Protein AF-A0A8R7TRE3-F1 (afdb_monomer)

Secondary structure (DSSP, 8-state):
------EEEEE-SSS-TT-EEES----GGGTT-EEE-TT--EEEEE---SSSEEEEEHHHHHHHHHHHHS-------S---------PPP-----TTHHHHHHHHHHHHHHHHHHHTT-

Nearest PDB structures (foldseek):
  8se7-assembly4_Q  TM=8.656E-01  e=1.562E-02  Homo sapiens
  8sdm-assembly1_A  TM=8.690E-01  e=8.268E-02  Homo sapiens
  5mm8-assembly1_A  TM=7.427E-01  e=8.794E-02  Staphylococcus aureus
  7vge-assembly1_C  TM=6.615E-01  e=5.709E-02  Homo sapiens
  6yv6-assembly1_A  TM=6.438E-01  e=2.220E-01  Staphylococcus aureus

Mean predicted aligned error: 14.43 Å

pLDDT: mean 77.61, std 16.67, range [42.91, 96.69]

Radius of gyration: 21.25 Å; Cα contacts (8 Å, |Δi|>4): 126; chains: 1; bounding box: 35×41×70 Å

Organism: Triticum urartu (NCBI:txid4572)

Foldseek 3Di:
DWFDWAWDQAADPPPDRQKTFIPGADDPVQFQPFDADPVRDGQFGWDHDPVTTITHGPVVVVVVVVVVVPDPPPPPPPPPDDPDDPDDDDDDDDDPVVVVVVVVVVVVVVVVVVVVVVD

Sequence (119 aa):
MATSGIVIDKPSKLGCKELKISTCKITKAGIGGPLIDFDGNFIGMNFYGLEEAPYIPVNIIQKVLKNFDAQGTVARDDDDSPNRWPVPKPFWCYPKWHELEEGIDVEEEIIYQRQRQQF

Structure (mmCIF, N/CA/C/O backbone):
data_AF-A0A8R7TRE3-F1
#
_entry.id   AF-A0A8R7TRE3-F1
#
loop_
_atom_site.group_PDB
_atom_site.id
_atom_site.type_symbol
_atom_site.label_atom_id
_atom_site.label_alt_id
_atom_site.label_comp_id
_atom_site.label_asym_id
_atom_site.label_entity_id
_atom_site.label_seq_id
_atom_site.pdbx_PDB_ins_code
_atom_site.Cartn_x
_atom_site.Cartn_y
_atom_site.Cartn_z
_atom_site.occupancy
_atom_site.B_iso_or_equiv
_atom_site.auth_seq_id
_atom_site.auth_comp_id
_atom_site.auth_asym_id
_atom_site.auth_atom_id
_atom_site.pdbx_PDB_model_num
ATOM 1 N N . MET A 1 1 ? -2.482 2.742 -13.773 1.00 62.16 1 MET A N 1
ATOM 2 C CA . MET A 1 1 ? -1.374 1.758 -13.769 1.00 62.16 1 MET A CA 1
ATOM 3 C C . MET A 1 1 ? -1.468 0.896 -12.523 1.00 62.16 1 MET A C 1
ATOM 5 O O . MET A 1 1 ? -1.174 1.384 -11.436 1.00 62.16 1 MET A O 1
ATOM 9 N N . ALA A 1 2 ? -1.909 -0.351 -12.675 1.00 76.56 2 ALA A N 1
ATOM 10 C CA . ALA A 1 2 ? -1.813 -1.363 -11.628 1.00 76.56 2 ALA A CA 1
ATOM 11 C C . ALA A 1 2 ? -0.465 -2.091 -11.743 1.00 76.56 2 ALA A C 1
ATOM 13 O O . ALA A 1 2 ? 0.118 -2.167 -12.823 1.00 76.56 2 ALA A O 1
ATOM 14 N N . THR A 1 3 ? 0.044 -2.598 -10.627 1.00 90.25 3 THR A N 1
ATOM 15 C CA . THR A 1 3 ? 1.289 -3.368 -10.569 1.00 90.25 3 THR A CA 1
ATOM 16 C C . THR A 1 3 ? 1.076 -4.554 -9.639 1.00 90.25 3 THR A C 1
ATOM 18 O O . THR A 1 3 ? 0.367 -4.437 -8.639 1.00 90.25 3 THR A O 1
ATOM 21 N N . SER A 1 4 ? 1.657 -5.697 -9.979 1.00 91.56 4 SER A N 1
ATOM 22 C CA . SER A 1 4 ? 1.592 -6.910 -9.169 1.00 91.56 4 SER A CA 1
ATOM 23 C C . SER A 1 4 ? 2.913 -7.141 -8.450 1.00 91.56 4 SER A C 1
ATOM 25 O O . SER A 1 4 ? 3.987 -6.832 -8.970 1.00 91.56 4 SER A O 1
ATOM 27 N N . GLY A 1 5 ? 2.851 -7.754 -7.277 1.00 93.75 5 GLY A N 1
ATOM 28 C CA . GLY A 1 5 ? 4.034 -8.023 -6.483 1.00 93.75 5 GLY A CA 1
ATOM 29 C C . GLY A 1 5 ? 3.711 -8.798 -5.221 1.00 93.75 5 GLY A C 1
ATOM 30 O O . GLY A 1 5 ? 2.607 -9.306 -5.049 1.00 93.75 5 GLY A O 1
ATOM 31 N N . ILE A 1 6 ? 4.696 -8.875 -4.337 1.00 95.31 6 ILE A N 1
ATOM 32 C CA . ILE A 1 6 ? 4.571 -9.522 -3.036 1.00 95.31 6 ILE A CA 1
ATOM 33 C C . ILE A 1 6 ? 4.700 -8.483 -1.927 1.00 95.31 6 ILE A C 1
ATOM 35 O O . ILE A 1 6 ? 5.436 -7.499 -2.054 1.00 95.31 6 ILE A O 1
ATOM 39 N N . VAL A 1 7 ? 3.995 -8.716 -0.824 1.00 94.56 7 VAL A N 1
ATOM 40 C CA . VAL A 1 7 ? 4.208 -7.978 0.421 1.00 94.56 7 VAL A CA 1
ATOM 41 C C . VAL A 1 7 ? 5.411 -8.559 1.154 1.00 94.56 7 VAL A C 1
ATOM 43 O O . VAL A 1 7 ? 5.623 -9.769 1.180 1.00 94.56 7 VAL A O 1
ATOM 46 N N . ILE A 1 8 ? 6.213 -7.686 1.746 1.00 93.56 8 ILE A N 1
ATOM 47 C CA . ILE A 1 8 ? 7.403 -8.041 2.507 1.00 93.56 8 ILE A CA 1
ATOM 48 C C . ILE A 1 8 ? 7.145 -7.618 3.948 1.00 93.56 8 ILE A C 1
ATOM 50 O O . ILE A 1 8 ? 6.878 -6.445 4.220 1.00 93.56 8 ILE A O 1
ATOM 54 N N . ASP A 1 9 ? 7.254 -8.561 4.886 1.00 87.00 9 ASP A N 1
ATOM 55 C CA . ASP A 1 9 ? 7.095 -8.279 6.316 1.00 87.00 9 ASP A CA 1
ATOM 56 C C . ASP A 1 9 ? 8.366 -7.640 6.891 1.00 87.00 9 ASP A C 1
ATOM 58 O O . ASP A 1 9 ? 9.105 -8.207 7.691 1.00 87.00 9 ASP A O 1
ATOM 62 N N . LYS A 1 10 ? 8.661 -6.443 6.389 1.00 89.69 10 LYS A N 1
ATOM 63 C CA . LYS A 1 10 ? 9.778 -5.607 6.799 1.00 89.69 10 LYS A CA 1
ATOM 64 C C . LYS A 1 10 ? 9.292 -4.160 6.893 1.00 89.69 10 LYS A C 1
ATOM 66 O O . LYS A 1 10 ? 8.601 -3.702 5.977 1.00 89.69 10 LYS A O 1
ATOM 71 N N . PRO A 1 11 ? 9.657 -3.428 7.958 1.00 88.81 11 PRO A N 1
ATOM 72 C CA . PRO A 1 11 ? 9.342 -2.010 8.051 1.00 88.81 11 PRO A CA 1
ATOM 73 C C . PRO A 1 11 ? 10.077 -1.213 6.966 1.00 88.81 11 PRO A C 1
ATOM 75 O O . PRO A 1 11 ? 11.220 -1.527 6.618 1.00 88.81 11 PRO A O 1
ATOM 78 N N . SER A 1 12 ? 9.435 -0.162 6.458 1.00 88.56 12 SER A N 1
ATOM 79 C CA . SER A 1 12 ? 10.067 0.763 5.516 1.00 88.56 12 SER A CA 1
ATOM 80 C C . SER A 1 12 ? 11.181 1.575 6.171 1.00 88.56 12 SER A C 1
ATOM 82 O O . SER A 1 12 ? 11.136 1.906 7.358 1.00 88.56 12 SER A O 1
ATOM 84 N N . LYS A 1 13 ? 12.164 1.972 5.363 1.00 87.19 13 LYS A N 1
ATOM 85 C CA . LYS A 1 13 ? 13.209 2.920 5.764 1.00 87.19 13 LYS A CA 1
ATOM 86 C C . LYS A 1 13 ? 12.744 4.379 5.831 1.00 87.19 13 LYS A C 1
ATOM 88 O O . LYS A 1 13 ? 13.504 5.212 6.314 1.00 87.19 13 LYS A O 1
ATOM 93 N N . LEU A 1 14 ? 11.526 4.717 5.390 1.00 79.88 14 LEU A N 1
ATOM 94 C CA . LEU A 1 14 ? 11.028 6.106 5.322 1.00 79.88 14 LEU A CA 1
ATOM 95 C C . LEU A 1 14 ? 10.722 6.769 6.688 1.00 79.88 14 LEU A C 1
ATOM 97 O O . LEU A 1 14 ? 9.979 7.743 6.752 1.00 79.88 14 LEU A O 1
ATOM 101 N N . GLY A 1 15 ? 11.270 6.263 7.795 1.00 74.12 15 GLY A N 1
ATOM 102 C CA . GLY A 1 15 ? 11.132 6.866 9.128 1.00 74.12 15 GLY A CA 1
ATOM 103 C C . GLY A 1 15 ? 9.786 6.630 9.827 1.00 74.12 15 GLY A C 1
ATOM 104 O O . GLY A 1 15 ? 9.643 6.998 10.989 1.00 74.12 15 GLY A O 1
ATOM 105 N N . CYS A 1 16 ? 8.827 5.972 9.171 1.00 81.06 16 CYS A N 1
ATOM 106 C CA . CYS A 1 16 ? 7.549 5.555 9.752 1.00 81.06 16 CYS A CA 1
ATOM 107 C C . CYS A 1 16 ? 7.541 4.030 9.924 1.00 81.06 16 CYS A C 1
ATOM 109 O O . CYS A 1 16 ? 7.632 3.285 8.948 1.00 81.06 16 CYS A O 1
ATOM 111 N N . LYS A 1 17 ? 7.468 3.565 11.178 1.00 85.25 17 LYS A N 1
ATOM 112 C CA . LYS A 1 17 ? 7.596 2.139 11.541 1.00 85.25 17 LYS A CA 1
ATOM 113 C C . LYS A 1 17 ? 6.372 1.319 11.136 1.00 85.25 17 LYS A C 1
ATOM 115 O O . LYS A 1 17 ? 6.450 0.102 11.024 1.00 85.25 17 LYS A O 1
ATOM 120 N N . GLU A 1 18 ? 5.249 1.995 10.950 1.00 89.94 18 GLU A N 1
ATOM 121 C CA . GLU A 1 18 ? 3.964 1.441 10.551 1.00 89.94 18 GLU A CA 1
ATOM 122 C C . GLU A 1 18 ? 3.926 1.084 9.061 1.00 89.94 18 GLU A C 1
ATOM 124 O O . GLU A 1 18 ? 3.114 0.249 8.656 1.00 89.94 18 GLU A O 1
ATOM 129 N N . LEU A 1 19 ? 4.797 1.694 8.248 1.00 92.62 19 LEU A N 1
ATOM 130 C CA . LEU A 1 19 ? 4.906 1.378 6.830 1.00 92.62 19 LEU A CA 1
ATOM 131 C C . LEU A 1 19 ? 5.546 0.007 6.643 1.00 92.62 19 LEU A C 1
ATOM 133 O O . LEU A 1 19 ? 6.655 -0.247 7.114 1.00 92.62 19 LEU A O 1
ATOM 137 N N . LYS A 1 20 ? 4.868 -0.846 5.880 1.00 95.38 20 LYS A N 1
ATOM 138 C CA . LYS A 1 20 ? 5.419 -2.101 5.363 1.00 95.38 20 LYS A CA 1
ATOM 139 C C . LYS A 1 20 ? 5.878 -1.912 3.926 1.00 95.38 20 LYS A C 1
ATOM 141 O O . LYS A 1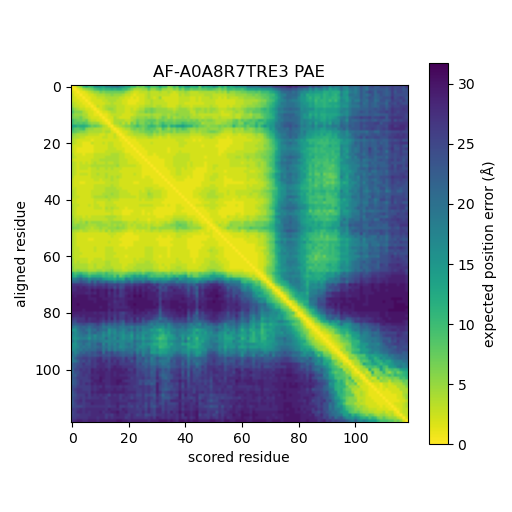 20 ? 5.558 -0.905 3.298 1.00 95.38 20 LYS A O 1
ATOM 146 N N . ILE A 1 21 ? 6.639 -2.867 3.407 1.00 95.56 21 ILE A N 1
ATOM 147 C CA . ILE A 1 21 ? 7.185 -2.812 2.049 1.00 95.56 21 ILE A CA 1
ATOM 148 C C . ILE A 1 21 ? 6.448 -3.816 1.163 1.00 95.56 21 ILE A C 1
ATOM 150 O O . ILE A 1 21 ? 6.087 -4.904 1.598 1.00 95.56 21 ILE A O 1
ATOM 154 N N . SER A 1 22 ? 6.260 -3.469 -0.102 1.00 95.06 22 SER A N 1
ATOM 155 C CA . SER A 1 22 ? 5.889 -4.403 -1.162 1.00 95.06 22 SER A CA 1
ATOM 156 C C . SER A 1 22 ? 6.888 -4.314 -2.318 1.00 95.06 22 SER A C 1
ATOM 158 O O . SER A 1 22 ? 7.738 -3.422 -2.356 1.00 95.06 22 SER A O 1
ATOM 160 N N . THR A 1 23 ? 6.790 -5.224 -3.285 1.00 95.25 23 THR A N 1
ATOM 161 C CA . THR A 1 23 ? 7.485 -5.084 -4.578 1.00 95.25 23 THR A CA 1
ATOM 162 C C . THR A 1 23 ? 6.642 -4.345 -5.624 1.00 95.25 23 THR A C 1
ATOM 164 O O . THR A 1 23 ? 7.101 -4.145 -6.749 1.00 95.25 23 THR A O 1
ATOM 167 N N . CYS A 1 24 ? 5.426 -3.925 -5.262 1.00 93.50 24 CYS A N 1
ATOM 168 C CA . CYS A 1 24 ? 4.468 -3.229 -6.115 1.00 93.50 24 CYS A CA 1
ATOM 169 C C . CYS A 1 24 ? 4.905 -1.776 -6.348 1.00 93.50 24 CYS A C 1
ATOM 171 O O . CYS A 1 24 ? 4.435 -0.852 -5.688 1.00 93.50 24 CYS A O 1
ATOM 173 N N . LYS A 1 25 ? 5.831 -1.552 -7.285 1.00 92.06 25 LYS A N 1
ATOM 174 C CA . LYS A 1 25 ? 6.322 -0.203 -7.604 1.00 92.06 25 LYS A CA 1
ATOM 175 C C . LYS A 1 25 ? 5.226 0.660 -8.225 1.00 92.06 25 LYS A C 1
ATOM 177 O O . LYS A 1 25 ? 4.718 0.347 -9.299 1.00 92.06 25 LYS A O 1
ATOM 182 N N . ILE A 1 26 ? 4.937 1.782 -7.577 1.00 90.94 26 ILE A N 1
ATOM 183 C CA . ILE A 1 26 ? 3.982 2.783 -8.051 1.00 90.94 26 ILE A CA 1
ATOM 184 C C . ILE A 1 26 ? 4.689 4.060 -8.510 1.00 90.94 26 ILE A C 1
ATOM 186 O O . ILE A 1 26 ? 5.786 4.390 -8.059 1.00 90.94 26 ILE A O 1
ATOM 190 N N . THR A 1 27 ? 4.035 4.818 -9.386 1.00 90.94 27 THR A N 1
ATOM 191 C CA . THR A 1 27 ? 4.409 6.214 -9.650 1.00 90.94 27 THR A CA 1
ATOM 192 C C . THR A 1 27 ? 3.827 7.122 -8.563 1.00 90.94 27 THR A C 1
ATOM 194 O O . THR A 1 27 ? 2.988 6.698 -7.768 1.00 90.94 27 THR A O 1
ATOM 197 N N . LYS A 1 28 ? 4.208 8.406 -8.544 1.00 90.75 28 LYS A N 1
ATOM 198 C CA . LYS A 1 28 ? 3.606 9.392 -7.625 1.00 90.75 28 LYS A CA 1
ATOM 199 C C . LYS A 1 28 ? 2.079 9.490 -7.752 1.00 90.75 28 LYS A C 1
ATOM 201 O O . LYS A 1 28 ? 1.419 9.811 -6.774 1.00 90.75 28 LYS A O 1
ATOM 206 N N . ALA A 1 29 ? 1.521 9.181 -8.922 1.00 90.19 29 ALA A N 1
ATOM 207 C CA . ALA A 1 29 ? 0.075 9.170 -9.138 1.00 90.19 29 ALA A CA 1
ATOM 208 C C . ALA A 1 29 ? -0.641 8.015 -8.408 1.00 90.19 29 ALA A C 1
ATOM 210 O O . ALA A 1 29 ? -1.844 8.086 -8.203 1.00 90.19 29 ALA A O 1
ATOM 211 N N . GLY A 1 30 ? 0.082 6.961 -8.009 1.00 91.06 30 GLY A N 1
ATOM 212 C CA . GLY A 1 30 ? -0.476 5.826 -7.267 1.00 91.06 30 GLY A CA 1
ATOM 213 C C . GLY A 1 30 ? -0.530 6.022 -5.749 1.00 91.06 30 GLY A C 1
ATOM 214 O O . GLY A 1 30 ? -0.986 5.120 -5.047 1.00 91.06 30 GLY A O 1
ATOM 215 N N . ILE A 1 31 ? -0.047 7.156 -5.226 1.00 93.19 31 ILE A N 1
ATOM 216 C CA . ILE A 1 31 ? -0.104 7.462 -3.789 1.00 93.19 31 ILE A CA 1
ATOM 217 C C . ILE A 1 31 ? -1.564 7.519 -3.349 1.00 93.19 31 ILE A C 1
ATOM 219 O O . ILE A 1 31 ? -2.393 8.138 -4.009 1.00 93.19 31 ILE A O 1
ATOM 223 N N . GLY A 1 32 ? -1.879 6.881 -2.224 1.00 93.25 32 GLY A N 1
ATOM 224 C CA . GLY A 1 32 ? -3.252 6.807 -1.728 1.00 93.25 32 GLY A CA 1
ATOM 225 C C . GLY A 1 32 ? -4.112 5.760 -2.443 1.00 93.25 32 GLY A C 1
ATOM 226 O O . GLY A 1 32 ? -5.219 5.475 -1.996 1.00 93.25 32 GLY A O 1
ATOM 227 N N . GLY A 1 33 ? -3.606 5.151 -3.519 1.00 94.81 33 GLY A N 1
ATOM 228 C CA . GLY A 1 33 ? -4.281 4.060 -4.210 1.00 94.81 33 GLY A CA 1
ATOM 229 C C . GLY A 1 33 ? -4.326 2.781 -3.366 1.00 94.81 33 GLY A C 1
ATOM 230 O O . GLY A 1 33 ? -3.455 2.573 -2.509 1.00 94.81 33 GLY A O 1
ATOM 231 N N . PRO A 1 34 ? -5.316 1.906 -3.604 1.00 95.75 34 PRO A N 1
ATOM 232 C CA . PRO A 1 34 ? -5.451 0.669 -2.857 1.00 95.75 34 PRO A CA 1
ATOM 233 C C . PRO A 1 34 ? -4.343 -0.323 -3.216 1.00 95.75 34 PRO A C 1
ATOM 235 O O . PRO A 1 34 ? -3.911 -0.430 -4.365 1.00 95.75 34 PRO A O 1
ATOM 238 N N . LEU A 1 35 ? -3.916 -1.079 -2.214 1.00 95.94 35 LEU A N 1
ATOM 239 C CA . LEU A 1 35 ? -3.176 -2.316 -2.374 1.00 95.94 35 LEU A CA 1
ATOM 240 C C . LEU A 1 35 ? -4.150 -3.457 -2.055 1.00 95.94 35 LEU A C 1
ATOM 242 O O . LEU A 1 35 ? -4.737 -3.484 -0.969 1.00 95.94 35 LEU A O 1
ATOM 246 N N . ILE A 1 36 ? -4.342 -4.357 -3.018 1.00 96.19 36 ILE A N 1
ATOM 247 C CA . ILE A 1 36 ? -5.300 -5.468 -2.964 1.00 96.19 36 ILE A CA 1
ATOM 248 C C . ILE A 1 36 ? -4.583 -6.797 -3.198 1.00 96.19 36 ILE A C 1
ATOM 250 O O . ILE A 1 36 ? -3.606 -6.840 -3.948 1.00 96.19 36 ILE A O 1
ATOM 254 N N . ASP A 1 37 ? -5.039 -7.861 -2.539 1.00 95.38 37 ASP A N 1
ATOM 255 C CA . ASP A 1 37 ? -4.588 -9.221 -2.845 1.00 95.38 37 ASP A CA 1
ATOM 256 C C . ASP A 1 37 ? -5.389 -9.840 -4.008 1.00 95.38 37 ASP A C 1
ATOM 258 O O . ASP A 1 37 ? -6.296 -9.218 -4.567 1.00 95.38 37 ASP A O 1
ATOM 262 N N . PHE A 1 38 ? -5.028 -11.064 -4.403 1.00 93.06 38 PHE A N 1
ATOM 263 C CA . PHE A 1 38 ? -5.676 -11.767 -5.517 1.00 93.06 38 PHE A CA 1
ATOM 264 C C . PHE A 1 38 ? -7.124 -12.183 -5.232 1.00 93.06 38 PHE A C 1
ATOM 266 O O . PHE A 1 38 ? -7.872 -12.421 -6.177 1.00 93.06 38 PHE A O 1
ATOM 273 N N . ASP A 1 39 ? -7.527 -12.221 -3.962 1.00 95.50 39 ASP A N 1
ATOM 274 C CA . ASP A 1 39 ? -8.901 -12.502 -3.542 1.00 95.50 39 ASP A CA 1
ATOM 275 C C . ASP A 1 39 ? -9.747 -11.213 -3.467 1.00 95.50 39 ASP A C 1
ATOM 277 O O . ASP A 1 39 ? -10.925 -11.249 -3.111 1.00 95.50 39 ASP A O 1
ATOM 281 N N . GLY A 1 40 ? -9.163 -10.058 -3.810 1.00 93.31 40 GLY A N 1
ATOM 282 C CA . GLY A 1 40 ? -9.826 -8.757 -3.779 1.00 93.31 40 GLY A CA 1
ATOM 283 C C . GLY A 1 40 ? -9.891 -8.129 -2.386 1.00 93.31 40 GLY A C 1
ATOM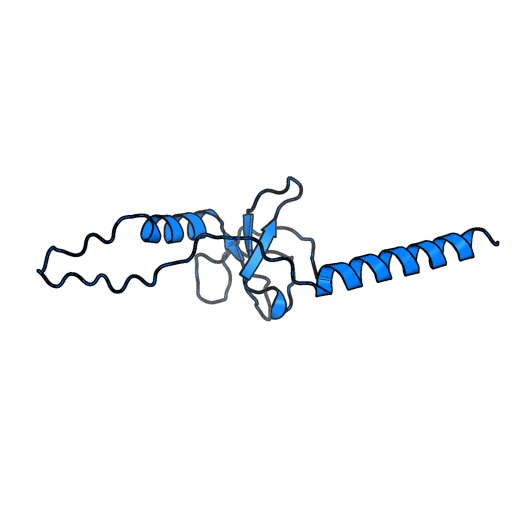 284 O O . GLY A 1 40 ? -10.598 -7.135 -2.196 1.00 93.31 40 GLY A O 1
ATOM 285 N N . ASN A 1 41 ? -9.158 -8.656 -1.402 1.00 95.88 41 ASN A N 1
ATOM 286 C CA . ASN A 1 41 ? -9.119 -8.065 -0.071 1.00 95.88 41 ASN A CA 1
ATOM 287 C C . ASN A 1 41 ? -8.246 -6.808 -0.064 1.00 95.88 41 ASN A C 1
ATOM 289 O O . ASN A 1 41 ? -7.132 -6.780 -0.589 1.00 95.88 41 ASN A O 1
ATOM 293 N N . PHE A 1 42 ? -8.728 -5.768 0.616 1.00 95.75 42 PHE A N 1
ATOM 294 C CA . PHE A 1 42 ? -7.968 -4.544 0.848 1.00 95.75 42 PHE A CA 1
ATOM 295 C C . PHE A 1 42 ? -6.887 -4.767 1.913 1.00 95.75 42 PHE A C 1
ATOM 297 O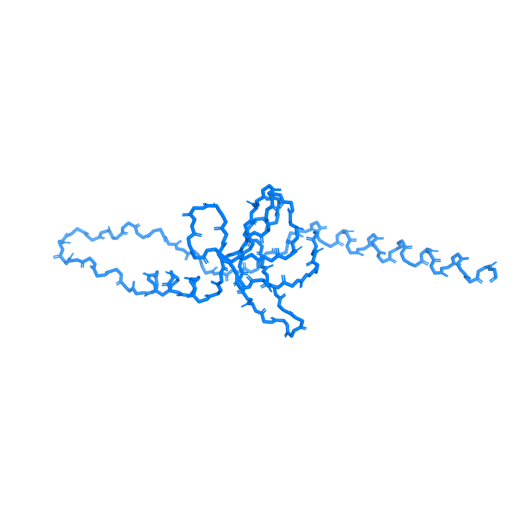 O . PHE A 1 42 ? -7.178 -4.849 3.109 1.00 95.75 42 PHE A O 1
ATOM 304 N N . ILE A 1 43 ? -5.627 -4.832 1.481 1.00 95.88 43 ILE A N 1
ATOM 305 C CA . ILE A 1 43 ? -4.478 -5.081 2.363 1.00 95.88 43 ILE A CA 1
ATOM 306 C C . ILE A 1 43 ? -3.817 -3.789 2.857 1.00 95.88 43 ILE A C 1
ATOM 308 O O . ILE A 1 43 ? -3.190 -3.779 3.924 1.00 95.88 43 ILE A O 1
ATOM 312 N N . GLY A 1 44 ? -3.992 -2.678 2.139 1.00 96.38 44 GLY A N 1
ATOM 313 C CA . GLY A 1 44 ? -3.495 -1.378 2.570 1.00 96.38 44 GLY A CA 1
ATOM 314 C C . GLY A 1 44 ? -3.544 -0.295 1.500 1.00 96.38 44 GLY A C 1
ATOM 315 O O 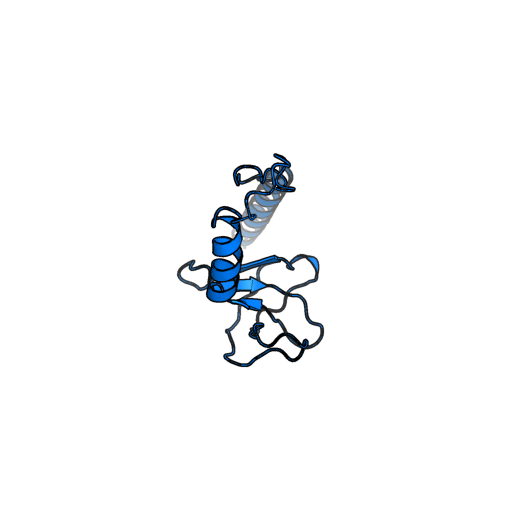. GLY A 1 44 ? -4.218 -0.427 0.486 1.00 96.38 44 GLY A O 1
ATOM 316 N N . MET A 1 45 ? -2.814 0.791 1.738 1.00 96.69 45 MET A N 1
ATOM 317 C CA . MET A 1 45 ? -2.786 1.971 0.874 1.00 96.69 45 MET A CA 1
ATOM 318 C C . MET A 1 45 ? -1.351 2.327 0.484 1.00 96.69 45 MET A C 1
ATOM 320 O O . MET A 1 45 ? -0.479 2.412 1.352 1.00 96.69 45 MET A O 1
ATOM 324 N N . ASN A 1 46 ? -1.107 2.544 -0.808 1.00 95.19 46 ASN A N 1
ATOM 325 C CA . ASN A 1 46 ? 0.240 2.734 -1.342 1.00 95.19 46 ASN A CA 1
ATOM 326 C C . ASN A 1 46 ? 0.840 4.098 -0.977 1.00 95.19 46 ASN A C 1
ATOM 328 O O . ASN A 1 46 ? 0.175 5.135 -1.035 1.00 95.19 46 ASN A O 1
ATOM 332 N N . PHE A 1 47 ? 2.139 4.089 -0.681 1.00 92.62 47 PHE A N 1
ATOM 333 C CA . PHE A 1 47 ? 2.989 5.266 -0.534 1.00 92.62 47 PHE A CA 1
ATOM 334 C C . PHE A 1 47 ? 4.097 5.239 -1.584 1.00 92.62 47 PHE A C 1
ATOM 336 O O . PHE A 1 47 ? 4.603 4.189 -1.974 1.00 92.62 47 PHE A O 1
ATOM 343 N N . TYR A 1 48 ? 4.497 6.418 -2.047 1.00 89.88 48 TYR A N 1
ATOM 344 C CA . TYR A 1 48 ? 5.604 6.539 -2.986 1.00 89.88 48 TYR A CA 1
ATOM 345 C C . TYR A 1 48 ? 6.933 6.597 -2.232 1.00 89.88 48 TYR A C 1
ATOM 347 O O . TYR A 1 48 ? 7.125 7.452 -1.367 1.00 89.88 48 TYR A O 1
ATOM 355 N N . GLY A 1 49 ? 7.864 5.720 -2.603 1.00 85.69 49 GLY A N 1
ATOM 356 C CA . GLY A 1 49 ? 9.259 5.750 -2.178 1.00 85.69 49 GLY A CA 1
ATOM 357 C C . GLY A 1 49 ? 10.185 5.643 -3.389 1.00 85.69 49 GLY A C 1
ATOM 358 O O . GLY A 1 49 ? 9.831 5.044 -4.401 1.00 85.69 49 GLY A O 1
ATOM 359 N N . LEU A 1 50 ? 11.369 6.260 -3.304 1.00 83.50 50 LEU A N 1
ATOM 360 C CA . LEU A 1 50 ? 12.359 6.217 -4.389 1.00 83.50 50 LEU A CA 1
ATOM 361 C C . LEU A 1 50 ? 13.041 4.844 -4.496 1.00 83.50 50 LEU A C 1
ATOM 363 O O . LEU A 1 50 ? 13.238 4.341 -5.598 1.00 83.50 50 LEU A O 1
ATOM 367 N N . GLU A 1 51 ? 13.392 4.239 -3.358 1.00 85.25 51 GLU A N 1
ATOM 368 C CA . GLU A 1 51 ? 14.113 2.956 -3.302 1.00 85.25 51 GLU A CA 1
ATOM 369 C C . GLU A 1 51 ? 13.211 1.761 -2.963 1.00 85.25 51 GLU A C 1
ATOM 371 O O . GLU A 1 51 ? 13.495 0.628 -3.345 1.00 85.25 51 GLU A O 1
ATOM 376 N N . GLU A 1 52 ? 12.121 2.009 -2.239 1.00 90.88 52 GLU A N 1
ATOM 377 C CA . GLU A 1 52 ? 11.184 0.999 -1.744 1.00 90.88 52 GLU A CA 1
ATOM 378 C C . GLU A 1 52 ? 9.765 1.359 -2.201 1.00 90.88 52 GLU A C 1
ATOM 380 O O . GLU A 1 52 ? 9.481 2.526 -2.474 1.00 90.88 52 GLU A O 1
ATOM 385 N N . ALA A 1 53 ? 8.862 0.374 -2.243 1.00 93.38 53 ALA A N 1
ATOM 386 C CA . ALA A 1 53 ? 7.432 0.594 -2.471 1.00 93.38 53 ALA A CA 1
ATOM 387 C C . ALA A 1 53 ? 6.645 0.382 -1.162 1.00 93.38 53 ALA A C 1
ATOM 389 O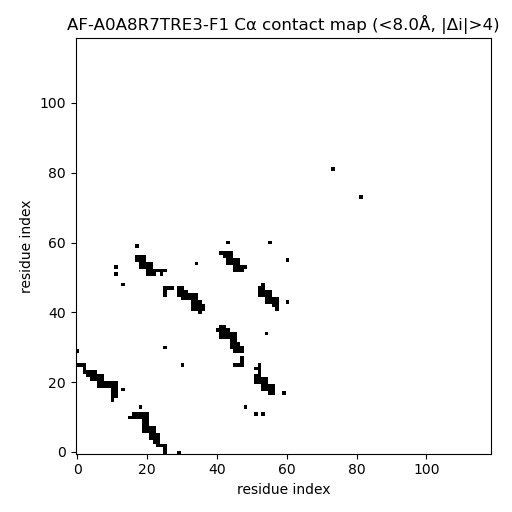 O . ALA A 1 53 ? 6.123 -0.713 -0.913 1.00 93.38 53 ALA A O 1
ATOM 390 N N . PRO A 1 54 ? 6.634 1.388 -0.270 1.00 95.44 54 PRO A N 1
ATOM 391 C CA . PRO A 1 54 ? 5.972 1.293 1.017 1.00 95.44 54 PRO A CA 1
ATOM 392 C C . PRO A 1 54 ? 4.451 1.367 0.891 1.00 95.44 54 PRO A C 1
ATOM 394 O O . PRO A 1 54 ? 3.904 1.961 -0.035 1.00 95.44 54 PRO A O 1
ATOM 397 N N . TYR A 1 55 ? 3.759 0.818 1.879 1.00 95.62 55 TYR A N 1
ATOM 398 C CA . TYR A 1 55 ? 2.315 0.948 2.021 1.00 95.62 55 TYR A CA 1
ATOM 399 C C . TYR A 1 55 ? 1.928 0.996 3.502 1.00 95.62 55 TYR A C 1
ATOM 401 O O . TYR A 1 55 ? 2.641 0.464 4.359 1.00 95.62 55 TYR A O 1
ATOM 409 N N . ILE A 1 56 ? 0.793 1.628 3.812 1.00 95.88 56 ILE A N 1
ATOM 410 C CA . ILE A 1 56 ? 0.181 1.559 5.144 1.00 95.88 56 ILE A CA 1
ATOM 411 C C . ILE A 1 56 ? -0.753 0.344 5.185 1.00 95.88 56 ILE A C 1
ATOM 413 O O . ILE A 1 56 ? -1.694 0.290 4.390 1.00 95.88 56 ILE A O 1
ATOM 417 N N . PRO A 1 57 ? -0.555 -0.603 6.115 1.00 95.81 57 PRO A N 1
ATOM 418 C CA . PRO A 1 57 ? -1.449 -1.744 6.284 1.00 95.81 57 PRO A CA 1
ATOM 419 C C . PRO A 1 57 ? -2.856 -1.364 6.774 1.00 95.81 57 PRO A C 1
ATOM 421 O O . PRO A 1 57 ? -3.039 -0.425 7.555 1.00 95.81 57 PRO A O 1
ATOM 424 N N . VAL A 1 58 ? -3.859 -2.153 6.379 1.00 96.12 58 VAL A N 1
ATOM 425 C CA . VAL A 1 58 ? -5.281 -1.922 6.704 1.00 96.12 58 VAL A CA 1
ATOM 426 C C . VAL A 1 58 ? -5.578 -1.791 8.204 1.00 96.12 58 VAL A C 1
ATOM 428 O O . VAL A 1 58 ? -6.415 -0.977 8.588 1.00 96.12 58 VAL A O 1
ATOM 431 N N . ASN A 1 59 ? -4.879 -2.515 9.084 1.00 94.56 59 ASN A N 1
ATOM 432 C CA . ASN A 1 59 ? -5.102 -2.428 10.533 1.00 94.56 59 ASN A CA 1
ATOM 433 C C . ASN A 1 59 ? -4.757 -1.037 11.102 1.00 94.56 59 ASN A C 1
ATOM 435 O O . ASN A 1 59 ? -5.425 -0.565 12.025 1.00 94.56 59 ASN A O 1
ATOM 439 N N . ILE A 1 60 ? -3.747 -0.365 10.540 1.00 93.50 60 ILE A N 1
ATOM 440 C CA . ILE A 1 60 ? -3.382 1.008 10.906 1.00 93.50 60 ILE A CA 1
ATOM 441 C C . ILE A 1 60 ? -4.448 1.981 10.398 1.00 93.50 60 ILE A C 1
ATOM 443 O O . ILE A 1 60 ? -4.913 2.826 11.162 1.00 93.50 60 ILE A O 1
ATOM 447 N N . ILE A 1 61 ? -4.899 1.809 9.151 1.00 93.50 61 ILE A N 1
ATOM 448 C CA . ILE A 1 61 ? -5.968 2.623 8.549 1.00 93.50 61 ILE A CA 1
ATOM 449 C C . ILE A 1 61 ? -7.247 2.524 9.390 1.00 93.50 61 ILE A C 1
ATOM 451 O O . ILE A 1 61 ? -7.802 3.541 9.793 1.00 93.50 61 ILE A O 1
ATOM 455 N N . GLN A 1 62 ? -7.677 1.310 9.738 1.00 91.75 62 GLN A N 1
ATOM 456 C CA . GLN A 1 62 ? -8.856 1.086 10.576 1.00 91.75 62 GLN A CA 1
ATOM 457 C C . GLN A 1 62 ? -8.732 1.739 11.955 1.00 91.75 62 GLN A C 1
ATOM 459 O O . GLN A 1 62 ? -9.709 2.286 12.458 1.00 91.75 62 GLN A O 1
ATOM 464 N N . LYS A 1 63 ? -7.549 1.699 12.583 1.00 90.44 63 LYS A N 1
ATOM 465 C CA . LYS A 1 63 ? -7.317 2.362 13.874 1.00 90.44 63 LYS A CA 1
ATOM 466 C C . LYS A 1 63 ? -7.503 3.876 13.766 1.00 90.44 63 LYS A C 1
ATOM 468 O O . LYS A 1 63 ? -8.121 4.469 14.642 1.00 90.44 63 LYS A O 1
ATOM 473 N N . VAL A 1 64 ? -6.996 4.483 12.693 1.00 87.56 64 VAL A N 1
ATOM 474 C CA . VAL A 1 64 ? -7.164 5.917 12.427 1.00 87.56 64 VAL A CA 1
ATOM 475 C C . VAL A 1 64 ? -8.633 6.248 12.171 1.00 87.56 64 VAL A C 1
ATOM 477 O O . VAL A 1 64 ? -9.161 7.149 12.813 1.00 87.56 64 VAL A O 1
ATOM 480 N N . LEU A 1 65 ? -9.319 5.489 11.313 1.00 85.81 65 LEU A N 1
ATOM 481 C CA . LEU A 1 65 ? -10.732 5.721 10.986 1.00 85.81 65 LEU A CA 1
ATOM 482 C C . LEU A 1 65 ? -11.658 5.570 12.201 1.00 85.81 65 LEU A C 1
ATOM 484 O O . LEU A 1 65 ? -12.542 6.397 12.394 1.00 85.81 65 LEU A O 1
ATOM 488 N N . LYS A 1 66 ? -11.401 4.603 13.091 1.00 83.88 66 LYS A N 1
ATOM 489 C CA . LYS A 1 66 ? -12.155 4.463 14.351 1.00 83.88 66 LYS A CA 1
ATOM 490 C C . LYS A 1 66 ? -12.098 5.718 15.224 1.00 83.88 66 LYS A C 1
ATOM 492 O O . LYS A 1 66 ? -13.077 6.023 15.897 1.00 83.88 66 LYS A O 1
ATOM 497 N N . ASN A 1 67 ? -10.988 6.458 15.204 1.00 77.19 67 ASN A N 1
ATOM 498 C CA . ASN A 1 67 ? -10.871 7.712 15.953 1.00 77.19 67 ASN A CA 1
ATOM 499 C C . ASN A 1 67 ? -11.696 8.849 15.332 1.00 77.19 67 ASN A C 1
ATOM 501 O O . ASN A 1 67 ? -12.035 9.792 16.037 1.00 77.19 67 ASN A O 1
ATOM 505 N N . PHE A 1 68 ? -12.020 8.774 14.037 1.00 68.50 68 PHE A N 1
ATOM 506 C CA . PHE A 1 68 ? -12.925 9.723 13.384 1.00 68.50 68 PHE A CA 1
ATOM 507 C C . PHE A 1 68 ? -14.399 9.412 13.663 1.00 68.50 68 PHE A C 1
ATOM 509 O O . PHE A 1 68 ? -15.212 10.339 13.671 1.00 68.50 68 PHE A O 1
ATOM 516 N N . ASP A 1 69 ? -14.732 8.140 13.898 1.00 63.12 69 ASP A N 1
ATOM 517 C CA . ASP A 1 69 ? -16.084 7.677 14.236 1.00 63.12 69 ASP A CA 1
ATOM 518 C C . ASP A 1 69 ? -16.405 7.801 15.727 1.00 63.12 69 ASP A C 1
ATOM 520 O O . ASP A 1 69 ? -17.557 8.044 16.096 1.00 63.12 69 ASP A O 1
ATOM 524 N N . ALA A 1 70 ? -15.395 7.663 16.592 1.00 58.09 70 ALA A N 1
ATOM 525 C CA . ALA A 1 70 ? -15.519 8.012 17.995 1.00 58.09 70 ALA A CA 1
ATOM 526 C C . ALA A 1 70 ? -15.924 9.487 18.069 1.00 58.09 70 ALA A C 1
ATOM 528 O O . ALA A 1 70 ? -15.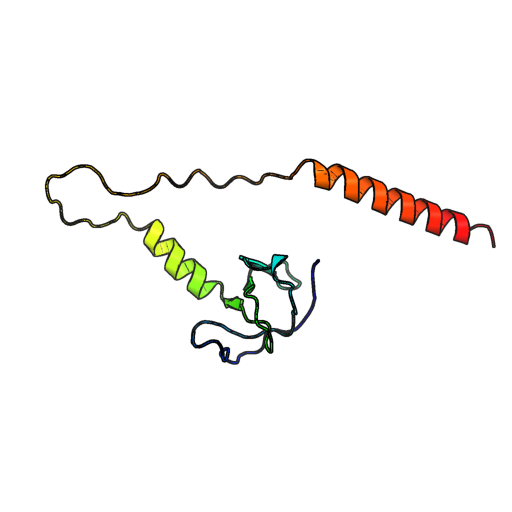194 10.363 17.605 1.00 58.09 70 ALA A O 1
ATOM 529 N N . GLN A 1 71 ? -17.121 9.757 18.600 1.00 51.59 71 GLN A N 1
ATOM 530 C CA . GLN A 1 71 ? -17.543 11.111 18.939 1.00 51.59 71 GLN A CA 1
ATOM 531 C C . GLN A 1 71 ? -16.364 11.784 19.630 1.00 51.59 71 GLN A C 1
ATOM 533 O O . GLN A 1 71 ? -15.846 11.228 20.599 1.00 51.59 71 GLN A O 1
ATOM 538 N N . GLY A 1 72 ? -15.905 12.920 19.104 1.00 46.59 72 GLY A N 1
ATOM 539 C CA . GLY A 1 72 ? -14.904 13.705 19.800 1.00 46.59 72 GLY A CA 1
ATOM 540 C C . GLY A 1 72 ? -15.439 13.941 21.202 1.00 46.59 72 GLY A C 1
ATOM 541 O O . GLY A 1 72 ? -16.401 14.683 21.371 1.00 46.59 72 GLY A O 1
ATOM 542 N N . THR A 1 73 ? -14.872 13.273 22.204 1.00 43.06 73 THR A N 1
ATOM 543 C CA . THR A 1 73 ? -15.078 13.639 23.598 1.00 43.06 73 THR A CA 1
ATOM 544 C C . THR A 1 73 ? -14.277 14.912 23.804 1.00 43.06 73 THR A C 1
ATOM 546 O O . THR A 1 73 ? -13.221 14.910 24.431 1.00 43.06 73 THR A O 1
ATOM 549 N N . VAL A 1 74 ? -14.741 15.997 23.187 1.00 46.88 74 VAL A N 1
ATOM 550 C CA . VAL A 1 74 ? -14.481 17.320 23.716 1.00 46.88 74 VAL A CA 1
ATOM 551 C C . VAL A 1 74 ? -15.073 17.296 25.115 1.00 46.88 74 VAL A C 1
ATOM 553 O O . VAL A 1 74 ? -16.231 16.913 25.314 1.00 46.88 74 VAL A O 1
ATOM 556 N N . ALA A 1 75 ? -14.234 17.610 26.101 1.00 44.31 75 ALA A N 1
ATOM 557 C CA . ALA A 1 75 ? -14.735 18.093 27.370 1.00 44.31 75 ALA A CA 1
ATOM 558 C C . ALA A 1 75 ? -15.823 19.123 27.043 1.00 44.31 75 ALA A C 1
ATOM 560 O O . ALA A 1 75 ? -15.652 19.925 26.124 1.00 44.31 75 ALA A O 1
ATOM 561 N N . ARG A 1 76 ? -16.974 19.003 27.704 1.00 42.91 76 ARG A N 1
ATOM 562 C CA . ARG A 1 76 ? -18.078 19.951 27.570 1.00 42.91 76 ARG A CA 1
ATOM 563 C C . ARG A 1 76 ? -17.617 21.289 28.147 1.00 42.91 76 ARG A C 1
ATOM 565 O O . ARG A 1 76 ? -17.925 21.588 29.291 1.00 42.91 76 ARG A O 1
ATOM 572 N N . ASP A 1 77 ? -16.835 22.025 27.380 1.00 51.16 77 ASP A N 1
ATOM 573 C CA . ASP A 1 77 ? -16.722 23.462 27.517 1.00 51.16 77 ASP A CA 1
ATOM 574 C C . ASP A 1 77 ? -17.779 24.033 26.567 1.00 51.16 77 ASP A C 1
ATOM 576 O O . ASP A 1 77 ? -17.898 23.579 25.429 1.00 51.16 77 ASP A O 1
ATOM 580 N N . ASP A 1 78 ? -18.607 24.939 27.082 1.00 55.75 78 ASP A N 1
ATOM 581 C CA . ASP A 1 78 ? -19.868 25.437 26.514 1.00 55.75 78 ASP A CA 1
ATOM 582 C C . ASP A 1 78 ? -19.731 26.263 25.204 1.00 55.75 78 ASP A C 1
ATOM 584 O O . ASP A 1 78 ? -20.466 27.225 24.989 1.00 55.75 78 ASP A O 1
ATOM 588 N N . ASP A 1 79 ? -18.807 25.904 24.310 1.00 54.16 79 ASP A N 1
ATOM 589 C CA . ASP A 1 79 ? -18.612 26.515 22.992 1.00 54.16 79 ASP A CA 1
ATOM 590 C C . ASP A 1 79 ? -18.954 25.492 21.892 1.00 54.16 79 ASP A C 1
ATOM 592 O O . ASP A 1 79 ? -18.150 24.647 21.490 1.00 54.16 79 ASP A O 1
ATOM 596 N N . ASP A 1 80 ? -20.219 25.523 21.466 1.00 57.28 80 ASP A N 1
ATOM 597 C CA . ASP A 1 80 ? -20.928 24.510 20.665 1.00 57.28 80 ASP A CA 1
ATOM 598 C C . ASP A 1 80 ? -20.524 24.474 19.177 1.00 57.28 80 ASP A C 1
ATOM 600 O O . ASP A 1 80 ? -21.353 24.364 18.273 1.00 57.28 80 ASP A O 1
ATOM 604 N N . SER A 1 81 ? -19.229 24.561 18.880 1.00 54.75 81 SER A N 1
ATOM 605 C CA . SER A 1 81 ? -18.736 24.290 17.531 1.00 54.75 81 SER A CA 1
ATOM 606 C C . SER A 1 81 ? -17.581 23.293 17.564 1.00 54.75 81 SER A C 1
ATOM 608 O O . SER A 1 81 ? -16.409 23.665 17.659 1.00 54.75 81 SER A O 1
ATOM 610 N N . PRO A 1 82 ? -17.856 21.977 17.448 1.00 52.81 82 PRO A N 1
ATOM 611 C CA . PRO A 1 82 ? -16.787 21.064 17.100 1.00 52.81 82 PRO A CA 1
ATOM 612 C C . PRO A 1 82 ? -16.253 21.521 15.739 1.00 52.81 82 PRO A C 1
ATOM 614 O O . PRO A 1 82 ? -17.007 21.577 14.768 1.00 52.81 82 PRO A O 1
ATOM 617 N N . ASN A 1 83 ? -14.952 21.814 15.653 1.00 51.94 83 ASN A N 1
ATOM 618 C CA . ASN A 1 83 ? -14.211 22.070 14.408 1.00 51.94 83 ASN A CA 1
ATOM 619 C C . ASN A 1 83 ? -14.159 20.814 13.502 1.00 51.94 83 ASN A C 1
ATOM 621 O O . ASN A 1 83 ? -13.126 20.458 12.935 1.00 51.94 83 ASN A O 1
ATOM 625 N N . ARG A 1 84 ? -15.265 20.074 13.405 1.00 54.88 84 ARG A N 1
ATOM 626 C CA . ARG A 1 84 ? -15.427 18.859 12.633 1.00 54.88 84 ARG A CA 1
ATOM 627 C C . ARG A 1 84 ? -15.908 19.283 11.261 1.00 54.88 84 ARG A C 1
ATOM 629 O O . ARG A 1 84 ? -17.090 19.550 11.060 1.00 54.88 84 ARG A O 1
ATOM 636 N N . TRP A 1 85 ? -14.975 19.343 10.316 1.00 59.47 85 TRP A N 1
ATOM 637 C CA . TRP A 1 85 ? -15.332 19.443 8.909 1.00 59.47 85 TRP A CA 1
ATOM 638 C C . TRP A 1 85 ? -16.359 18.343 8.599 1.00 59.47 85 TRP A C 1
ATOM 640 O O . TRP A 1 85 ? -16.075 17.175 8.895 1.00 59.47 85 TRP A O 1
ATOM 650 N N . PRO A 1 86 ? -17.552 18.668 8.071 1.00 62.34 86 PRO A N 1
ATOM 651 C CA . PRO A 1 86 ? -18.535 17.657 7.727 1.00 62.34 86 PRO A CA 1
ATOM 652 C C . PRO A 1 86 ? -17.941 16.807 6.608 1.00 62.34 86 PRO A C 1
ATOM 654 O O . PRO A 1 86 ? -17.896 17.227 5.454 1.00 62.34 86 PRO A O 1
ATOM 657 N N . VAL A 1 87 ? -17.421 15.628 6.956 1.00 60.78 87 VAL A N 1
ATOM 658 C CA . VAL A 1 87 ? -16.930 14.665 5.972 1.00 60.78 87 VAL A CA 1
ATOM 659 C C . VAL A 1 87 ? -18.152 14.216 5.168 1.00 60.78 87 VAL A C 1
ATOM 661 O O . VAL A 1 87 ? -19.075 13.642 5.756 1.00 60.78 87 VAL A O 1
ATOM 664 N N . PRO A 1 88 ? -18.224 14.507 3.855 1.00 62.88 88 PRO A N 1
ATOM 665 C CA . PRO A 1 88 ? -19.349 14.079 3.037 1.00 62.88 88 PRO A CA 1
ATOM 666 C C . PRO A 1 88 ? -19.485 12.557 3.078 1.00 62.88 88 PRO A C 1
ATOM 668 O O . PRO A 1 88 ? -18.496 11.841 3.251 1.00 62.88 88 PRO A O 1
ATOM 671 N N . LYS A 1 89 ? -20.706 12.048 2.880 1.00 62.41 89 LYS A N 1
ATOM 672 C CA . LYS A 1 89 ? -20.904 10.603 2.719 1.00 62.41 89 LYS A CA 1
ATOM 673 C C . LYS A 1 89 ? -20.012 10.112 1.569 1.00 62.41 89 LYS A C 1
ATOM 675 O O . LYS A 1 89 ? -20.074 10.720 0.500 1.00 62.41 89 LYS A O 1
ATOM 680 N N . PRO A 1 90 ? -19.206 9.052 1.763 1.00 63.84 90 PRO A N 1
ATOM 681 C CA . PRO A 1 90 ? -18.400 8.496 0.686 1.00 63.84 90 PRO A CA 1
ATOM 682 C C . PRO A 1 90 ? -19.309 8.114 -0.482 1.00 63.84 90 PRO A C 1
ATOM 684 O O . PRO A 1 90 ? -20.323 7.443 -0.286 1.00 63.84 90 PRO A O 1
ATOM 687 N N . PHE A 1 91 ? -18.954 8.540 -1.687 1.00 69.81 91 PHE A N 1
ATOM 688 C CA . PHE A 1 91 ? -19.628 8.141 -2.915 1.00 69.81 91 PHE A CA 1
ATOM 689 C C . PHE A 1 91 ? -18.584 7.946 -4.009 1.00 69.81 91 PHE A C 1
ATOM 691 O O . PHE A 1 91 ? -17.581 8.659 -4.060 1.00 69.81 91 PHE A O 1
ATOM 698 N N . TRP A 1 92 ? -18.794 6.939 -4.852 1.00 67.69 92 TRP A N 1
ATOM 699 C CA . TRP A 1 92 ? -17.904 6.648 -5.967 1.00 67.69 92 TRP A CA 1
ATOM 700 C C . TRP A 1 92 ? -18.261 7.554 -7.146 1.00 67.69 92 TRP A C 1
ATOM 702 O O . TRP A 1 92 ? -19.389 7.528 -7.633 1.00 67.69 92 TRP A O 1
ATOM 712 N N . CYS A 1 93 ? -17.295 8.350 -7.600 1.00 70.31 93 CYS A N 1
ATOM 713 C CA . CYS A 1 93 ? -17.387 9.123 -8.834 1.00 70.31 93 CYS A CA 1
ATOM 714 C C . CYS A 1 93 ? -16.508 8.468 -9.890 1.00 70.31 93 CYS A C 1
ATOM 716 O O . CYS A 1 93 ? -15.284 8.545 -9.789 1.00 70.31 93 CYS A O 1
ATOM 718 N N . TYR A 1 94 ? -17.116 7.885 -10.920 1.00 64.44 94 TYR A N 1
ATOM 719 C CA . TYR A 1 94 ? -16.387 7.546 -12.135 1.00 64.44 94 TYR A CA 1
ATOM 720 C C . TYR A 1 94 ? -16.213 8.830 -12.961 1.00 64.44 94 TYR A C 1
ATOM 722 O O . TYR A 1 94 ? -17.211 9.448 -13.345 1.00 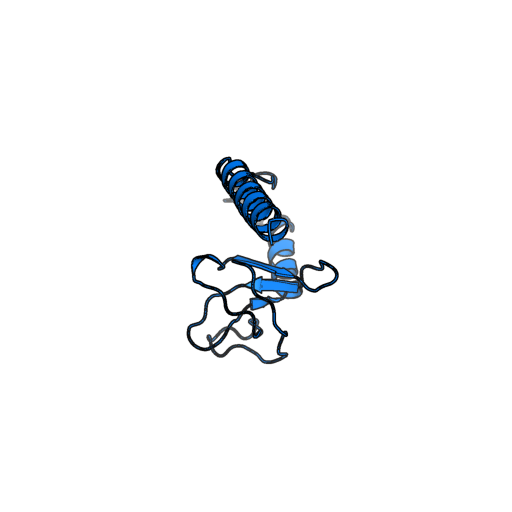64.44 94 TYR A O 1
ATOM 730 N N . PRO A 1 95 ? -14.978 9.309 -13.191 1.00 65.12 95 PRO A N 1
ATOM 731 C CA . PRO A 1 95 ? -14.762 10.427 -14.095 1.00 65.12 95 PRO A CA 1
ATOM 732 C C . PRO A 1 95 ? -15.181 10.012 -15.509 1.00 65.12 95 PRO A C 1
ATOM 734 O O . PRO A 1 95 ? -14.815 8.937 -15.967 1.00 65.12 95 PRO A O 1
ATOM 737 N N . LYS A 1 96 ? -15.901 10.882 -16.227 1.00 66.06 96 LYS A N 1
ATOM 738 C CA . LYS A 1 96 ? -16.405 10.614 -17.592 1.00 66.06 96 LYS A CA 1
ATOM 739 C C . LYS A 1 96 ? -15.328 10.170 -18.599 1.00 66.06 96 LYS A C 1
ATOM 741 O O . LYS A 1 96 ? -15.652 9.560 -19.604 1.00 66.06 96 LYS A O 1
ATOM 746 N N . TRP A 1 97 ? -14.052 10.455 -18.335 1.00 57.75 97 TRP A N 1
ATOM 747 C CA . TRP A 1 97 ? -12.925 10.020 -19.169 1.00 57.75 97 TRP A CA 1
ATOM 748 C C . TRP A 1 97 ? -12.702 8.498 -19.160 1.00 57.75 97 TRP A C 1
ATOM 750 O O . TRP A 1 97 ? -12.156 7.974 -20.122 1.00 57.75 97 TRP A O 1
ATOM 760 N N . HIS A 1 98 ? -13.161 7.785 -18.124 1.00 53.81 98 HIS A N 1
ATOM 761 C CA . HIS A 1 98 ? -13.057 6.322 -18.042 1.00 53.81 98 HIS A CA 1
ATOM 762 C C . HIS A 1 98 ? -13.904 5.616 -19.117 1.00 53.81 98 HIS A C 1
ATOM 764 O O . HIS A 1 98 ? -13.519 4.560 -19.603 1.00 53.81 98 HIS A O 1
ATOM 770 N N . GLU A 1 99 ? -15.016 6.229 -19.539 1.00 55.78 99 GLU A N 1
ATOM 771 C CA . GLU A 1 99 ? -15.870 5.710 -20.619 1.00 55.78 99 GLU A CA 1
ATOM 772 C C . GLU A 1 99 ? -15.186 5.807 -21.998 1.00 55.78 99 GLU A C 1
ATOM 774 O O . GLU A 1 99 ? -15.513 5.046 -22.905 1.00 55.78 99 GLU A O 1
ATOM 779 N N . LEU A 1 100 ? -14.232 6.734 -22.165 1.00 57.12 100 LEU A N 1
ATOM 780 C CA . LEU A 1 100 ? -13.513 6.946 -23.425 1.00 57.12 100 LEU A CA 1
ATOM 781 C C . LEU A 1 100 ? -12.330 5.983 -23.586 1.00 57.12 100 LEU A C 1
ATOM 783 O O . LEU A 1 100 ? -12.099 5.507 -24.692 1.00 57.12 100 LEU A O 1
ATOM 787 N N . GLU A 1 101 ? -11.595 5.687 -22.508 1.00 56.22 101 GLU A N 1
ATOM 788 C CA . GLU A 1 101 ? -10.436 4.781 -22.561 1.00 56.22 101 GLU A CA 1
ATOM 789 C C . GLU A 1 101 ? -10.853 3.317 -22.740 1.00 56.22 101 GLU A C 1
ATOM 791 O O . GLU A 1 101 ? -10.241 2.622 -23.546 1.00 56.22 101 GLU A O 1
ATOM 796 N N . GLU A 1 102 ? -11.932 2.865 -22.083 1.00 57.34 102 GLU A N 1
ATOM 797 C CA . GLU A 1 102 ? -12.462 1.511 -22.302 1.00 57.34 102 GLU A CA 1
ATOM 798 C C . GLU A 1 102 ? -12.885 1.314 -23.763 1.00 57.34 102 GLU A C 1
ATOM 800 O O . GLU A 1 102 ? -12.532 0.307 -24.364 1.00 57.34 102 GLU A O 1
ATOM 805 N N . GLY A 1 103 ? -13.567 2.293 -24.371 1.00 58.94 103 GLY A N 1
ATOM 806 C CA . GLY A 1 103 ? -13.988 2.211 -25.774 1.00 58.94 103 GLY A CA 1
ATOM 807 C C . GLY A 1 103 ? -12.824 2.099 -26.767 1.00 58.94 103 GLY A C 1
ATOM 808 O O . GLY A 1 103 ? -12.917 1.335 -27.727 1.00 58.94 103 GLY A O 1
ATOM 809 N N . ILE A 1 104 ? -11.726 2.815 -26.513 1.00 62.75 104 ILE A N 1
ATOM 810 C CA . ILE A 1 104 ? -10.526 2.803 -27.363 1.00 62.75 104 ILE A CA 1
ATOM 811 C C . ILE A 1 104 ? -9.779 1.466 -27.238 1.00 62.75 104 ILE A C 1
ATOM 813 O O . ILE A 1 104 ? -9.383 0.899 -28.255 1.00 62.75 104 ILE A O 1
ATOM 817 N N . ASP A 1 105 ? -9.636 0.931 -26.022 1.00 62.69 105 ASP A N 1
ATOM 818 C CA . ASP A 1 105 ? -8.929 -0.335 -25.772 1.00 62.69 105 ASP A CA 1
ATOM 819 C C . ASP A 1 105 ? -9.672 -1.522 -26.421 1.00 62.69 105 ASP A C 1
ATOM 821 O O . ASP A 1 105 ? -9.063 -2.370 -27.078 1.00 62.69 105 ASP A O 1
ATOM 825 N N . VAL A 1 106 ? -11.016 -1.536 -2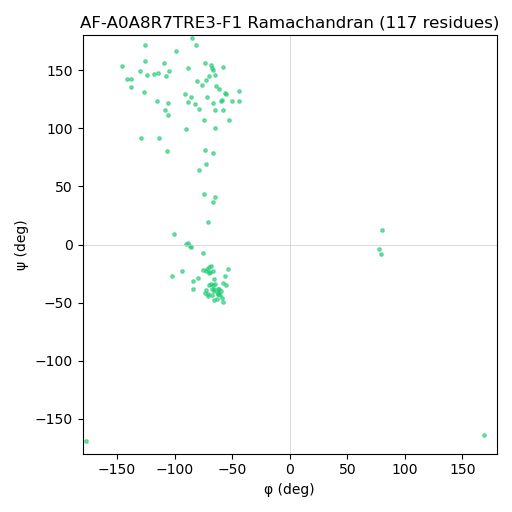6.357 1.00 65.38 106 VAL A N 1
ATOM 826 C CA . VAL A 1 106 ? -11.822 -2.576 -27.026 1.00 65.38 106 VAL A CA 1
ATOM 827 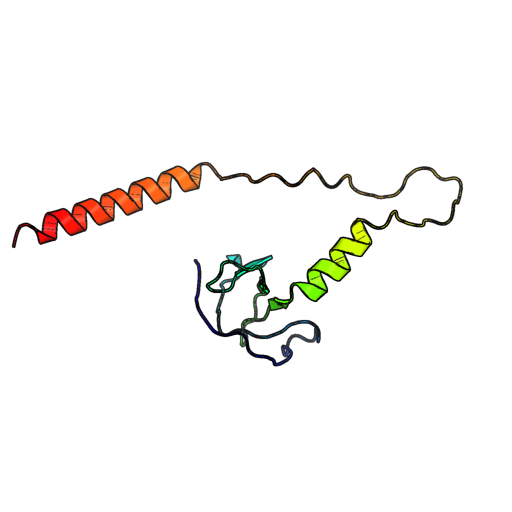C C . VAL A 1 106 ? -11.696 -2.481 -28.553 1.00 65.38 106 VAL A C 1
ATOM 829 O O . VAL A 1 106 ? -11.638 -3.505 -29.236 1.00 65.38 106 VAL A O 1
ATOM 832 N N . GLU A 1 107 ? -11.651 -1.272 -29.120 1.00 70.69 107 GLU A N 1
ATOM 833 C CA . GLU A 1 107 ? -11.483 -1.075 -30.565 1.00 70.69 107 GLU A CA 1
ATOM 834 C C . GLU A 1 107 ? -10.095 -1.503 -31.054 1.00 70.69 107 GLU A C 1
ATOM 836 O O . GLU A 1 107 ? -10.005 -2.197 -32.073 1.00 70.69 107 GLU A O 1
ATOM 841 N N . GLU A 1 108 ? -9.024 -1.163 -30.330 1.00 73.44 108 GLU A N 1
ATOM 842 C CA . GLU A 1 108 ? -7.667 -1.617 -30.651 1.00 73.44 108 GLU A CA 1
ATOM 843 C C . GLU A 1 108 ? -7.545 -3.144 -30.560 1.00 73.44 108 GLU A C 1
ATOM 845 O O . GLU A 1 108 ? -6.973 -3.774 -31.458 1.00 73.44 108 GLU A O 1
ATOM 850 N N . GLU A 1 109 ? -8.161 -3.770 -29.554 1.00 70.25 109 GLU A N 1
ATOM 851 C CA . GLU A 1 109 ? -8.171 -5.226 -29.414 1.00 70.25 109 GLU A CA 1
ATOM 852 C C . GLU A 1 109 ? -8.993 -5.906 -30.526 1.00 70.25 109 GLU A C 1
ATOM 854 O O . GLU A 1 109 ? -8.555 -6.905 -31.106 1.00 70.25 109 GLU A O 1
ATOM 859 N N . ILE A 1 110 ? -10.130 -5.329 -30.940 1.00 74.31 110 ILE A N 1
ATOM 860 C CA . ILE A 1 110 ? -10.907 -5.800 -32.101 1.00 74.31 110 ILE A CA 1
ATOM 861 C C . ILE A 1 110 ? -10.095 -5.684 -33.399 1.00 74.31 110 ILE A C 1
ATOM 863 O O . ILE A 1 110 ? -10.127 -6.605 -34.223 1.00 74.31 110 ILE A O 1
ATOM 867 N N . ILE A 1 111 ? -9.370 -4.580 -33.607 1.00 78.00 111 ILE A N 1
ATOM 868 C CA . ILE A 1 111 ? -8.514 -4.376 -34.786 1.00 78.00 111 ILE A CA 1
ATOM 869 C C . ILE A 1 111 ? -7.391 -5.415 -34.807 1.00 78.00 111 ILE A C 1
ATOM 871 O O . ILE A 1 111 ? -7.179 -6.069 -35.834 1.00 78.00 111 ILE A O 1
ATOM 875 N N . TYR A 1 112 ? -6.723 -5.622 -33.673 1.00 68.62 112 TYR A N 1
ATOM 876 C CA . TYR A 1 112 ? -5.663 -6.612 -33.520 1.00 68.62 112 TYR A CA 1
ATOM 877 C C . TYR A 1 112 ? -6.155 -8.040 -33.820 1.00 68.62 112 TYR A C 1
ATOM 879 O O . TYR A 1 112 ? -5.534 -8.765 -34.604 1.00 68.62 112 TYR A O 1
ATOM 887 N N . GLN A 1 113 ? -7.312 -8.443 -33.283 1.00 69.06 113 GLN A N 1
ATOM 888 C CA . GLN A 1 113 ? -7.892 -9.766 -33.554 1.00 69.06 113 GLN A CA 1
ATOM 889 C C . GLN A 1 113 ? -8.332 -9.929 -35.017 1.00 69.06 113 GLN A C 1
ATOM 891 O O . GLN A 1 113 ? -8.184 -11.009 -35.594 1.00 69.06 113 GLN A O 1
ATOM 896 N N . ARG A 1 114 ? -8.833 -8.862 -35.654 1.00 75.00 114 ARG A N 1
ATOM 897 C CA . ARG A 1 114 ? -9.262 -8.886 -37.061 1.00 75.00 114 ARG A CA 1
ATOM 898 C C . ARG A 1 114 ? -8.076 -9.007 -38.024 1.00 75.00 114 ARG A C 1
ATOM 900 O O . ARG A 1 114 ? -8.194 -9.700 -39.030 1.00 75.00 114 ARG A O 1
ATOM 907 N N . GLN A 1 115 ? -6.934 -8.396 -37.703 1.00 73.50 115 GLN A N 1
ATOM 908 C CA . GLN A 1 115 ? -5.690 -8.546 -38.473 1.00 73.50 115 GLN A CA 1
ATOM 909 C C . GLN A 1 115 ? -5.099 -9.959 -38.357 1.00 73.50 115 GLN A C 1
ATOM 911 O O . GLN A 1 115 ? -4.573 -10.486 -39.334 1.00 73.50 115 GLN A O 1
ATOM 916 N N . ARG A 1 116 ? -5.242 -10.616 -37.198 1.00 69.75 116 ARG A N 1
ATOM 917 C CA . ARG A 1 116 ? -4.785 -12.002 -36.994 1.00 69.75 116 ARG A CA 1
ATOM 918 C C . ARG A 1 116 ? -5.582 -13.061 -37.756 1.00 69.75 116 ARG A C 1
ATOM 920 O O . ARG A 1 116 ? -5.047 -14.135 -37.981 1.00 69.75 116 ARG A O 1
ATOM 927 N N . GLN A 1 117 ? -6.834 -12.790 -38.127 1.00 63.22 117 GLN A N 1
ATOM 928 C CA . GLN A 1 117 ? -7.667 -13.730 -38.895 1.00 63.22 117 GLN A CA 1
ATOM 929 C C . GLN A 1 117 ? -7.477 -13.620 -40.419 1.00 63.22 117 GLN A C 1
ATOM 931 O O . GLN A 1 117 ? -8.114 -14.359 -41.164 1.00 63.22 117 GLN A O 1
ATOM 936 N N . GLN A 1 118 ? -6.632 -12.697 -40.891 1.00 58.28 118 GLN A N 1
ATOM 937 C CA . GLN A 1 118 ? -6.337 -12.497 -42.317 1.00 58.28 118 GLN A CA 1
ATOM 938 C C . GLN A 1 118 ? -5.008 -13.138 -42.768 1.00 58.28 118 GLN A C 1
ATOM 940 O O . GLN A 1 118 ? -4.595 -12.918 -43.906 1.00 58.28 118 GLN A O 1
ATOM 945 N N . PHE A 1 119 ? -4.372 -13.946 -41.910 1.00 48.38 119 PHE A N 1
ATOM 946 C CA . PHE A 1 119 ? -3.202 -14.776 -42.219 1.00 48.38 119 PHE A CA 1
ATOM 947 C C . PHE A 1 119 ? -3.442 -16.231 -41.820 1.00 48.38 119 PHE A C 1
ATOM 949 O O . PHE A 1 119 ? -4.018 -16.451 -40.731 1.00 48.38 119 PHE A O 1
#

Solvent-accessible surface area (backbone atoms only — not comparable to full-atom values): 7465 Å² total; per-residue (Å²): 138,89,64,78,68,54,80,43,101,43,64,34,87,84,83,42,77,73,24,28,27,31,60,38,70,62,54,77,85,41,45,74,34,80,36,64,51,95,87,67,46,74,52,24,33,30,41,68,50,95,91,49,22,29,25,42,41,39,73,59,53,51,57,56,53,51,60,72,68,43,74,80,80,64,74,92,61,99,64,97,64,79,92,65,75,82,77,70,81,90,75,92,78,80,60,76,65,58,66,55,55,56,56,50,53,53,50,53,51,52,51,53,55,57,58,59,70,77,108

InterPro domains:
  IPR009003 Peptidase S1, PA clan [SSF50494] (3-68)